Protein AF-A0A841Z607-F1 (afdb_monomer_lite)

Organism: NCBI:txid1006155

Radius of gyration: 18.03 Å; chains: 1; bounding box: 52×35×42 Å

Secondary structure (DSSP, 8-state):
-------SSHHHHHHHHHTT----PPPPPPHHHHHHHHHHHHHHT-EEEEPPP--TTPPPPPPEEEE-S-----

Sequence (74 aa):
MAKWGGLLLSEHTAHLEASKQSPVWQLVMEQEAIYQVLQEVSQHRAEFVIQRFKEEGQKPDSFIEGRVVGVEAN

Structure (mmCIF, N/CA/C/O backbone):
data_AF-A0A841Z607-F1
#
_entry.id   AF-A0A841Z607-F1
#
loop_
_atom_site.group_PDB
_atom_site.id
_atom_site.type_symbol
_atom_site.label_atom_id
_atom_site.label_alt_id
_atom_site.label_comp_id
_atom_site.label_asym_id
_atom_site.label_entity_id
_atom_site.label_seq_id
_atom_site.pdbx_PDB_ins_code
_atom_site.Cartn_x
_atom_site.Cartn_y
_atom_site.Cartn_z
_atom_site.occupancy
_atom_site.B_iso_or_equiv
_atom_site.auth_seq_id
_atom_site.auth_comp_id
_atom_site.auth_asym_id
_atom_site.auth_atom_id
_atom_site.pdbx_PDB_model_num
ATOM 1 N N . MET A 1 1 ? -34.831 -14.848 31.199 1.00 34.53 1 MET A N 1
ATOM 2 C CA . MET A 1 1 ? -33.540 -15.476 30.850 1.00 34.53 1 MET A CA 1
ATOM 3 C C . MET A 1 1 ? -33.313 -15.343 29.350 1.00 34.53 1 MET A C 1
ATOM 5 O O . MET A 1 1 ? -34.267 -15.510 28.607 1.00 34.53 1 MET A O 1
ATOM 9 N N . ALA A 1 2 ? -32.065 -15.022 28.984 1.00 42.53 2 ALA A N 1
ATOM 10 C CA . ALA A 1 2 ? -31.422 -15.046 27.661 1.00 42.53 2 ALA A CA 1
ATOM 11 C C . ALA A 1 2 ? -31.925 -14.097 26.543 1.00 42.53 2 ALA A C 1
ATOM 13 O O . ALA A 1 2 ? -32.724 -14.458 25.686 1.00 42.53 2 ALA A O 1
ATOM 14 N N . LYS A 1 3 ? -31.331 -12.891 26.532 1.00 47.22 3 LYS A N 1
ATOM 15 C CA . LYS A 1 3 ? -31.138 -12.014 25.364 1.00 47.22 3 LYS A CA 1
ATOM 16 C C . LYS A 1 3 ? -30.263 -12.726 24.318 1.00 47.22 3 LYS A C 1
ATOM 18 O O . LYS A 1 3 ? -29.120 -13.036 24.628 1.00 47.22 3 LYS A O 1
ATOM 23 N N . TRP A 1 4 ? -30.748 -12.877 23.088 1.00 40.88 4 TRP A N 1
ATOM 24 C CA . TRP A 1 4 ? -29.920 -13.170 21.909 1.00 40.88 4 TRP A CA 1
ATOM 25 C C . TRP A 1 4 ? -30.217 -12.128 20.832 1.00 40.88 4 TRP A C 1
ATOM 27 O O . TRP A 1 4 ? -30.910 -12.381 19.853 1.00 40.88 4 TRP A O 1
ATOM 37 N N . GLY A 1 5 ? -29.760 -10.902 21.087 1.00 50.12 5 GLY A N 1
ATOM 38 C CA . GLY A 1 5 ? -29.773 -9.803 20.132 1.00 50.12 5 GLY A CA 1
ATOM 39 C C . GLY A 1 5 ? -28.339 -9.449 19.764 1.00 50.12 5 GLY A C 1
ATOM 40 O O . GLY A 1 5 ? -27.598 -8.994 20.629 1.00 50.12 5 GLY A O 1
ATOM 41 N N . GLY A 1 6 ? -27.995 -9.648 18.491 1.00 51.19 6 GLY A N 1
ATOM 42 C CA . GLY A 1 6 ? -26.795 -9.115 17.84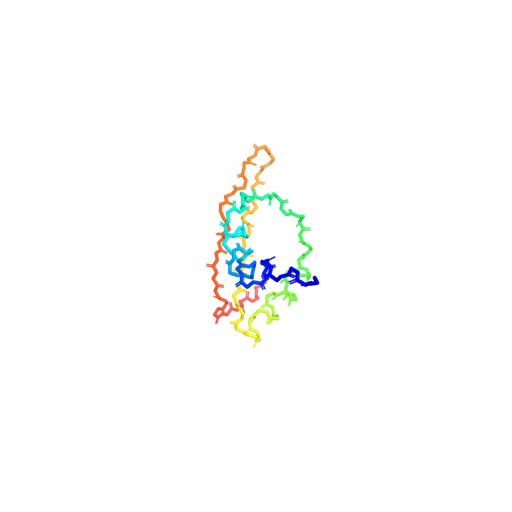7 1.00 51.19 6 GLY A CA 1
ATOM 43 C C . GLY A 1 6 ? -25.557 -9.990 17.992 1.00 51.19 6 GLY A C 1
ATOM 44 O O . GLY A 1 6 ? -24.890 -9.900 19.008 1.00 51.19 6 GLY A O 1
ATOM 45 N N . LEU A 1 7 ? -25.240 -10.803 16.976 1.00 53.22 7 LEU A N 1
ATOM 46 C CA . LEU A 1 7 ? -23.895 -11.386 16.797 1.00 53.22 7 LEU A CA 1
ATOM 47 C C . LEU A 1 7 ? -23.657 -12.025 15.408 1.00 53.22 7 LEU A C 1
ATOM 49 O O . LEU A 1 7 ? -22.771 -12.853 15.272 1.00 53.22 7 LEU A O 1
ATOM 53 N N . LEU A 1 8 ? -24.423 -11.665 14.366 1.00 49.38 8 LEU A N 1
ATOM 54 C CA . LEU A 1 8 ? -24.234 -12.231 13.010 1.00 49.38 8 LEU A CA 1
ATOM 55 C C . LEU A 1 8 ? -24.034 -11.187 11.897 1.00 49.38 8 LEU A C 1
ATOM 57 O O . LEU A 1 8 ? -23.879 -11.553 10.740 1.00 49.38 8 LEU A O 1
ATOM 61 N N . LEU A 1 9 ? -24.012 -9.888 12.222 1.00 50.19 9 LEU A N 1
ATOM 62 C CA . LEU A 1 9 ? -23.789 -8.809 11.240 1.00 50.19 9 LEU A CA 1
ATOM 63 C C . LEU A 1 9 ? -22.425 -8.111 11.377 1.00 50.19 9 LEU A C 1
ATOM 65 O O . LEU A 1 9 ? -22.096 -7.245 10.567 1.00 50.19 9 LEU A O 1
ATOM 69 N N . SER A 1 10 ? -21.625 -8.477 12.379 1.00 55.31 10 SER A N 1
ATOM 70 C CA . SER A 1 10 ? -20.398 -7.746 12.716 1.00 55.31 10 SER A CA 1
ATOM 71 C C . SER A 1 10 ? -19.209 -8.084 11.811 1.00 55.31 10 SER A C 1
ATOM 73 O O . SER A 1 10 ? -18.394 -7.207 11.555 1.00 55.31 10 SER A O 1
ATOM 75 N N . GLU A 1 11 ? -19.119 -9.301 11.264 1.00 51.50 11 GLU A N 1
ATOM 76 C CA . GLU A 1 11 ? -17.966 -9.697 10.432 1.00 51.50 11 GLU A CA 1
ATOM 77 C C . GLU A 1 11 ? -18.011 -9.083 9.025 1.00 51.50 11 GLU A C 1
ATOM 79 O O . GLU A 1 11 ? -17.006 -8.574 8.535 1.00 51.50 11 GLU A O 1
ATOM 84 N N . HIS A 1 12 ? -19.190 -9.024 8.396 1.00 50.75 12 HIS A N 1
ATOM 85 C CA . HIS A 1 12 ? -19.341 -8.376 7.086 1.00 50.75 12 HIS A CA 1
ATOM 86 C C . HIS A 1 12 ? -19.223 -6.844 7.165 1.00 50.75 12 HIS A C 1
ATOM 88 O O . HIS A 1 12 ? -18.743 -6.212 6.225 1.00 50.75 12 HIS A O 1
ATOM 94 N N . THR A 1 13 ? -19.633 -6.241 8.286 1.00 49.25 13 THR A N 1
ATOM 95 C CA . THR A 1 13 ? -19.549 -4.784 8.488 1.00 49.25 13 THR A CA 1
ATOM 96 C C . THR A 1 13 ? -18.115 -4.340 8.782 1.00 49.25 13 THR A C 1
ATOM 98 O O . THR A 1 13 ? -17.669 -3.343 8.220 1.00 49.25 13 THR A O 1
ATOM 101 N N . ALA A 1 14 ? -17.350 -5.121 9.555 1.00 50.53 14 ALA A N 1
ATOM 102 C CA . ALA A 1 14 ? -15.940 -4.838 9.826 1.00 50.53 14 ALA A CA 1
ATOM 103 C C . ALA A 1 14 ? -15.088 -4.803 8.543 1.00 50.53 14 ALA A C 1
ATOM 105 O O . ALA A 1 14 ? -14.208 -3.953 8.407 1.00 50.53 14 ALA A O 1
ATOM 106 N N . HIS A 1 15 ? -15.393 -5.670 7.571 1.00 47.75 15 HIS A N 1
ATOM 107 C CA . HIS A 1 15 ? -14.698 -5.683 6.281 1.00 47.75 15 HIS A CA 1
ATOM 108 C C . HIS A 1 15 ? -14.980 -4.413 5.455 1.00 47.75 15 HIS A C 1
ATOM 110 O O . HIS A 1 15 ? -14.077 -3.882 4.818 1.00 47.75 15 HIS A O 1
ATOM 116 N N . LEU A 1 16 ? -16.211 -3.884 5.516 1.00 47.69 16 LEU A N 1
ATOM 117 C CA . LEU A 1 16 ? -16.615 -2.645 4.833 1.00 47.69 16 LEU A CA 1
ATOM 118 C C . LEU A 1 16 ? -16.092 -1.372 5.517 1.00 47.69 16 LEU A C 1
ATOM 120 O O . LEU A 1 16 ? -15.857 -0.368 4.843 1.00 47.69 16 LEU A O 1
ATOM 124 N N . GLU A 1 17 ? -15.928 -1.382 6.841 1.00 47.75 17 GLU A N 1
ATOM 125 C CA . GLU A 1 17 ? -15.343 -0.255 7.579 1.00 47.75 17 GLU A CA 1
ATOM 126 C C . GLU A 1 17 ? -13.830 -0.137 7.354 1.00 47.75 17 GLU A C 1
ATOM 128 O O . GLU A 1 17 ? -13.324 0.981 7.248 1.00 47.75 17 GLU A O 1
ATOM 133 N N . ALA A 1 18 ? -13.121 -1.258 7.176 1.00 51.28 18 ALA A N 1
ATOM 134 C CA . ALA A 1 18 ? -11.714 -1.254 6.772 1.00 51.28 18 ALA A CA 1
ATOM 135 C C . ALA A 1 18 ? -11.514 -0.575 5.403 1.00 51.28 18 ALA A C 1
ATOM 137 O O . ALA A 1 18 ? -10.607 0.240 5.243 1.00 51.28 18 ALA A O 1
ATOM 138 N N . SER A 1 19 ? -12.425 -0.803 4.448 1.00 51.78 19 SER A N 1
ATOM 139 C CA . SER A 1 19 ? -12.393 -0.179 3.114 1.00 51.78 19 SER A CA 1
ATOM 140 C C . SER A 1 19 ? -12.662 1.334 3.111 1.00 51.78 19 SER A C 1
ATOM 142 O O . SER A 1 19 ? -12.492 1.985 2.082 1.00 51.78 19 SER A O 1
ATOM 144 N N . LYS A 1 20 ? -13.115 1.914 4.232 1.00 53.00 20 LYS A N 1
ATOM 145 C CA . LYS A 1 20 ? -13.395 3.356 4.370 1.00 53.00 20 LYS A CA 1
ATOM 146 C C . LYS A 1 20 ? -12.341 4.109 5.174 1.00 53.00 20 LYS A C 1
ATOM 148 O O . LYS A 1 20 ? -12.517 5.304 5.424 1.00 53.00 20 LYS A O 1
ATOM 153 N N . GLN A 1 21 ? -11.266 3.451 5.599 1.00 61.75 21 GLN A N 1
ATOM 154 C CA . GLN A 1 21 ? -10.196 4.146 6.297 1.00 61.75 21 GLN A CA 1
ATOM 155 C C . GLN A 1 21 ? -9.468 5.061 5.315 1.00 61.75 21 GLN A C 1
ATOM 157 O O . GLN A 1 21 ? -8.831 4.609 4.365 1.00 61.75 21 GLN A O 1
ATOM 162 N N . SER A 1 22 ? -9.583 6.371 5.544 1.00 67.50 22 SER A N 1
ATOM 163 C CA . SER A 1 22 ? -8.748 7.355 4.864 1.00 67.50 22 SER A CA 1
ATOM 164 C C . SER A 1 22 ? -7.287 6.930 5.012 1.00 67.50 22 SER A C 1
ATOM 166 O O . SER A 1 22 ? -6.871 6.635 6.137 1.00 67.50 22 SER A O 1
ATOM 168 N N . PRO A 1 23 ? -6.507 6.889 3.920 1.00 73.56 23 PRO A N 1
ATOM 169 C CA . PRO A 1 23 ? -5.121 6.471 3.994 1.00 73.56 23 PRO A CA 1
ATOM 170 C C . PRO A 1 23 ? -4.385 7.360 5.000 1.00 73.56 23 PRO A C 1
ATOM 172 O O . PRO A 1 23 ? -4.463 8.588 4.952 1.00 73.56 23 PRO A O 1
ATOM 175 N N . VAL A 1 24 ? -3.708 6.723 5.949 1.00 81.94 24 VAL A N 1
ATOM 176 C CA . VAL A 1 24 ? -2.808 7.369 6.908 1.00 81.94 24 VAL A CA 1
ATOM 177 C C . VAL A 1 24 ? -1.377 7.027 6.523 1.00 81.94 24 VAL A C 1
ATOM 179 O O . VAL A 1 24 ? -1.121 5.934 6.007 1.00 81.94 24 VAL A O 1
ATOM 182 N N . TRP A 1 25 ? -0.452 7.965 6.733 1.00 83.75 25 TRP A N 1
ATOM 183 C CA . TRP A 1 25 ? 0.967 7.727 6.475 1.00 83.75 25 TRP A CA 1
ATOM 184 C C . TRP A 1 25 ? 1.448 6.522 7.281 1.00 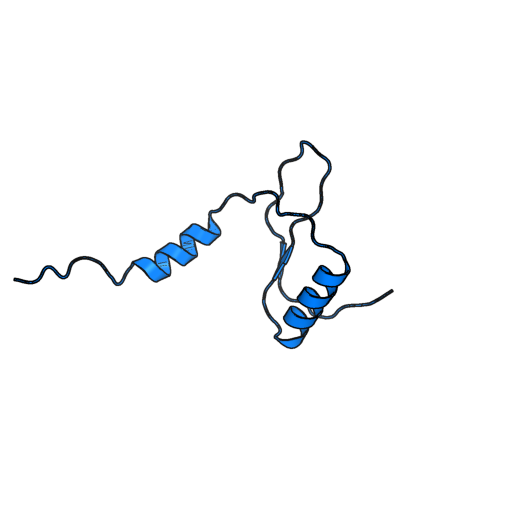83.75 25 TRP A C 1
ATOM 186 O O . TRP A 1 25 ? 1.321 6.496 8.505 1.00 83.75 25 TRP A O 1
ATOM 196 N N . GLN A 1 26 ? 1.959 5.520 6.574 1.00 83.31 26 GLN A N 1
ATOM 197 C CA . GLN A 1 26 ? 2.596 4.364 7.184 1.00 83.31 26 GLN A CA 1
ATOM 198 C C . GLN A 1 26 ? 4.050 4.697 7.515 1.00 83.31 26 GLN A C 1
ATOM 200 O O . GLN A 1 26 ? 4.663 5.572 6.899 1.00 83.31 26 GLN A O 1
ATOM 205 N N . LEU A 1 27 ? 4.603 3.993 8.502 1.00 82.31 27 LEU A N 1
ATOM 206 C CA . LEU A 1 27 ? 6.026 4.090 8.804 1.00 82.31 27 LEU A CA 1
ATOM 207 C C . LEU A 1 27 ? 6.841 3.603 7.603 1.00 82.31 27 LEU A C 1
ATOM 209 O O . LEU A 1 27 ? 6.473 2.631 6.942 1.00 82.31 27 LEU A O 1
ATOM 213 N N . VAL A 1 28 ? 7.956 4.283 7.340 1.00 82.94 28 VAL A N 1
ATOM 214 C CA . VAL A 1 28 ? 8.895 3.863 6.300 1.00 82.94 28 VAL A CA 1
ATOM 215 C C . VAL A 1 28 ? 9.461 2.501 6.687 1.00 82.94 28 VAL A C 1
ATOM 217 O O . VAL A 1 28 ? 9.944 2.314 7.803 1.00 82.94 28 VAL A O 1
ATOM 220 N N . MET A 1 29 ? 9.368 1.551 5.762 1.00 85.31 29 MET A N 1
ATOM 221 C CA . MET A 1 29 ? 9.966 0.232 5.910 1.00 85.31 29 MET A CA 1
ATOM 222 C C . MET A 1 29 ? 11.385 0.234 5.352 1.00 85.31 29 MET A C 1
ATOM 224 O O . MET A 1 29 ? 11.640 0.796 4.286 1.00 85.31 29 MET A O 1
ATOM 228 N N . GLU A 1 30 ? 12.286 -0.453 6.047 1.00 89.25 30 GLU A N 1
ATOM 229 C CA . GLU A 1 30 ? 13.633 -0.717 5.552 1.00 89.25 30 GLU A CA 1
ATOM 230 C C . GLU A 1 30 ? 13.585 -1.582 4.286 1.00 89.25 30 GLU A C 1
ATOM 232 O O . GLU A 1 30 ? 12.724 -2.455 4.135 1.00 89.25 30 GLU A O 1
ATOM 237 N N . GLN A 1 31 ? 14.550 -1.382 3.388 1.00 86.19 31 GLN A N 1
ATOM 238 C CA . GLN A 1 31 ? 14.592 -2.074 2.099 1.00 86.19 31 GLN A CA 1
ATOM 239 C C . GLN A 1 31 ? 14.610 -3.606 2.249 1.00 86.19 31 GLN A C 1
ATOM 241 O O . GLN A 1 31 ? 13.939 -4.312 1.497 1.00 86.19 31 GLN A O 1
ATOM 246 N N . GLU A 1 32 ? 15.324 -4.124 3.250 1.00 86.81 32 GLU A N 1
ATOM 247 C CA . GLU A 1 32 ? 15.394 -5.561 3.543 1.00 86.81 32 GLU A CA 1
ATOM 248 C C . GLU A 1 32 ?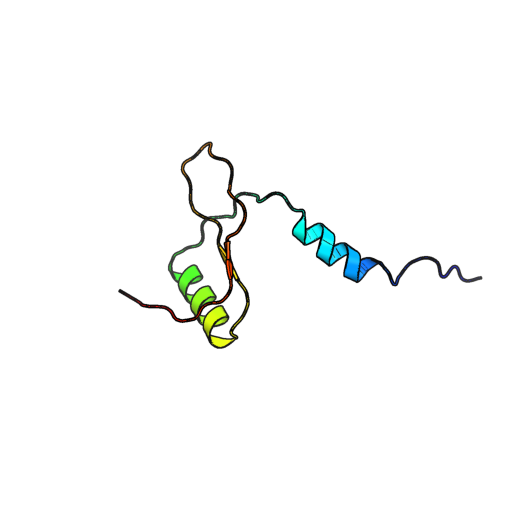 14.020 -6.143 3.917 1.00 86.81 32 GLU A C 1
ATOM 250 O O . GLU A 1 32 ? 13.626 -7.197 3.416 1.00 86.81 32 GLU A O 1
ATOM 255 N N . ALA A 1 33 ? 13.243 -5.412 4.723 1.00 86.69 33 ALA A N 1
ATOM 256 C CA . ALA A 1 33 ? 11.890 -5.807 5.106 1.00 86.69 33 ALA A CA 1
ATOM 257 C C . ALA A 1 33 ? 10.923 -5.754 3.911 1.00 86.69 33 ALA A C 1
ATOM 259 O O . ALA A 1 33 ? 10.065 -6.625 3.770 1.00 86.69 33 ALA A O 1
ATOM 260 N N . ILE A 1 34 ? 11.085 -4.771 3.016 1.00 86.88 34 ILE A N 1
ATOM 261 C CA . ILE A 1 34 ? 10.298 -4.681 1.778 1.00 86.88 34 ILE A CA 1
ATOM 262 C C . ILE A 1 34 ? 10.529 -5.923 0.911 1.00 86.88 34 ILE A C 1
ATOM 264 O O . ILE A 1 34 ? 9.565 -6.524 0.440 1.00 86.88 34 ILE A O 1
ATOM 268 N N . TYR A 1 35 ? 11.782 -6.351 0.732 1.00 86.88 35 TYR A N 1
ATOM 269 C CA . TYR A 1 35 ? 12.081 -7.552 -0.051 1.00 86.88 35 TYR A CA 1
ATOM 270 C C . TYR A 1 35 ? 11.474 -8.819 0.554 1.00 86.88 35 TYR A C 1
ATOM 272 O O . TYR A 1 35 ? 10.920 -9.629 -0.189 1.00 86.88 35 TYR A O 1
ATOM 280 N N . GLN A 1 36 ? 11.521 -8.977 1.880 1.00 87.25 36 GLN A N 1
ATOM 281 C CA . GLN A 1 36 ? 10.895 -10.119 2.554 1.00 87.25 36 GLN A CA 1
ATOM 282 C C . GLN A 1 36 ? 9.382 -10.164 2.313 1.00 87.25 36 GLN A C 1
ATOM 284 O O . GLN A 1 36 ? 8.856 -11.211 1.936 1.00 87.25 36 GLN A O 1
ATOM 289 N N . VAL A 1 37 ? 8.695 -9.024 2.443 1.00 87.31 37 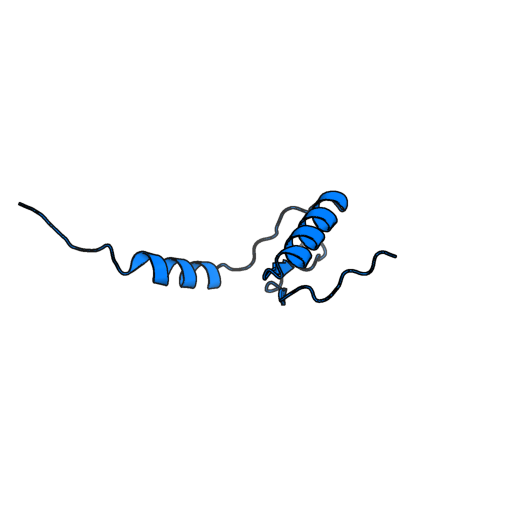VAL A N 1
ATOM 290 C CA . VAL A 1 37 ? 7.253 -8.934 2.171 1.00 87.31 37 VAL A CA 1
ATOM 291 C C . VAL A 1 37 ? 6.948 -9.232 0.705 1.00 87.31 37 VAL A C 1
ATOM 293 O O . VAL A 1 37 ? 6.053 -10.019 0.416 1.00 87.31 37 VAL A O 1
ATOM 296 N N . LEU A 1 38 ? 7.700 -8.661 -0.239 1.00 86.12 38 LEU A N 1
ATOM 297 C CA . LEU A 1 38 ? 7.492 -8.926 -1.667 1.00 86.12 38 LEU A CA 1
ATOM 298 C C . LEU A 1 38 ? 7.718 -10.400 -2.019 1.00 86.12 38 LEU A C 1
ATOM 300 O O . LEU A 1 38 ? 6.976 -10.959 -2.831 1.00 86.12 38 LEU A O 1
ATOM 304 N N . GLN A 1 39 ? 8.710 -11.044 -1.402 1.00 85.56 39 GLN A N 1
ATOM 305 C CA . GLN A 1 39 ? 8.955 -12.470 -1.569 1.00 85.56 39 GLN A CA 1
ATOM 306 C C . GLN A 1 39 ? 7.786 -13.302 -1.029 1.00 85.56 39 GLN A C 1
ATOM 308 O O . GLN A 1 39 ? 7.303 -14.185 -1.738 1.00 85.56 39 GLN A O 1
ATOM 313 N N . GLU A 1 40 ? 7.303 -13.010 0.178 1.00 86.44 40 GLU A N 1
ATOM 314 C CA . GLU A 1 40 ? 6.164 -13.704 0.788 1.00 86.44 40 GLU A CA 1
ATOM 315 C C . GLU A 1 40 ? 4.890 -13.533 -0.057 1.00 86.44 40 GLU A C 1
ATOM 317 O O . GLU A 1 40 ? 4.256 -14.514 -0.455 1.00 86.44 40 GLU A O 1
ATOM 322 N N . VAL A 1 41 ? 4.569 -12.297 -0.446 1.00 87.56 41 VAL A N 1
ATOM 323 C CA . VAL A 1 41 ? 3.415 -11.977 -1.299 1.00 87.56 41 VAL A CA 1
ATOM 324 C C . VAL A 1 41 ? 3.497 -12.709 -2.640 1.00 87.56 41 VAL A C 1
ATOM 326 O O . VAL A 1 41 ? 2.494 -13.255 -3.107 1.00 87.56 41 VAL A O 1
ATOM 329 N N . SER A 1 42 ? 4.683 -12.770 -3.251 1.00 85.19 42 SER A N 1
ATOM 330 C CA . SER A 1 42 ? 4.910 -13.487 -4.509 1.00 85.19 42 SER A CA 1
ATOM 331 C C . SER A 1 42 ? 4.715 -15.002 -4.352 1.00 85.19 42 SER A C 1
ATOM 333 O O . SER A 1 42 ? 3.991 -15.619 -5.139 1.00 85.19 42 SER A O 1
ATOM 335 N N . GLN A 1 43 ? 5.282 -15.606 -3.300 1.00 85.75 43 GLN A N 1
ATOM 336 C CA . GLN A 1 43 ? 5.158 -17.042 -3.015 1.00 85.75 43 GLN A CA 1
ATOM 337 C C . GLN A 1 43 ? 3.706 -17.461 -2.767 1.00 85.75 43 GLN A C 1
ATOM 339 O O . GLN A 1 43 ? 3.248 -18.477 -3.295 1.00 85.75 43 GLN A O 1
ATOM 344 N N . HIS A 1 44 ? 2.964 -16.659 -2.006 1.00 85.12 44 HIS A N 1
ATOM 345 C CA . HIS A 1 44 ? 1.577 -16.949 -1.650 1.00 85.12 44 HIS A CA 1
ATOM 346 C C . HIS A 1 44 ? 0.563 -16.410 -2.665 1.00 85.12 44 HIS A C 1
ATOM 348 O O . HIS A 1 44 ? -0.639 -16.627 -2.508 1.00 85.12 44 HIS A O 1
ATOM 354 N N . ARG A 1 45 ? 1.031 -15.737 -3.728 1.00 81.12 45 ARG A N 1
ATOM 355 C CA . ARG A 1 45 ? 0.202 -15.022 -4.715 1.00 81.12 45 ARG A CA 1
ATOM 356 C C . ARG A 1 45 ? -0.841 -14.114 -4.056 1.00 81.12 45 ARG A C 1
ATOM 358 O O . ARG A 1 45 ? -1.959 -13.993 -4.580 1.00 81.12 45 ARG A O 1
ATOM 365 N N . ALA A 1 46 ? -0.465 -13.539 -2.917 1.00 81.56 46 ALA A N 1
ATOM 366 C CA . ALA A 1 46 ? -1.326 -12.746 -2.063 1.00 81.56 46 ALA A CA 1
ATOM 367 C C . ALA A 1 46 ? -1.625 -11.387 -2.702 1.00 81.56 46 ALA A C 1
ATOM 369 O O . ALA A 1 46 ? -0.901 -10.904 -3.580 1.00 81.56 46 ALA A O 1
ATOM 370 N N . GLU A 1 47 ? -2.722 -10.786 -2.264 1.00 85.50 47 GLU A N 1
ATOM 371 C CA . GLU A 1 47 ? -3.002 -9.383 -2.535 1.00 85.50 47 GLU A CA 1
ATOM 372 C C . GLU A 1 47 ? -2.153 -8.522 -1.606 1.00 85.50 47 GLU A C 1
ATOM 374 O O . GLU A 1 47 ? -1.911 -8.875 -0.450 1.00 85.50 47 GLU A O 1
ATOM 379 N N . PHE A 1 48 ? -1.672 -7.401 -2.126 1.00 85.56 48 PHE A N 1
ATOM 380 C CA . PHE A 1 48 ? -0.888 -6.450 -1.358 1.00 85.56 48 PHE A CA 1
ATOM 381 C C . PHE A 1 48 ? -1.272 -5.028 -1.728 1.00 85.56 48 PHE A C 1
ATOM 383 O O . PHE A 1 48 ? -1.851 -4.765 -2.787 1.00 85.56 48 PHE A O 1
ATOM 390 N N . VAL A 1 49 ? -0.930 -4.115 -0.827 1.00 87.50 49 VAL A N 1
ATOM 391 C CA . VAL A 1 49 ? -1.214 -2.695 -0.971 1.00 87.50 49 VAL A CA 1
ATOM 392 C C . VAL A 1 49 ? 0.076 -1.898 -0.856 1.00 87.50 49 VAL A C 1
ATOM 394 O O . VAL A 1 49 ? 0.909 -2.171 0.006 1.00 87.50 49 VAL A O 1
ATOM 397 N N . ILE A 1 50 ? 0.252 -0.908 -1.728 1.00 86.44 50 ILE A N 1
ATOM 398 C CA . ILE A 1 50 ? 1.408 -0.008 -1.713 1.00 86.44 50 ILE A CA 1
ATOM 399 C C . ILE A 1 50 ? 0.928 1.407 -1.419 1.00 86.44 50 ILE A C 1
ATOM 401 O O . ILE A 1 50 ? 0.009 1.913 -2.065 1.00 86.44 50 ILE A O 1
ATOM 405 N N . GLN A 1 51 ? 1.601 2.076 -0.486 1.00 89.06 51 GLN A N 1
ATOM 406 C CA . GLN A 1 51 ? 1.501 3.521 -0.326 1.00 89.06 51 GLN A CA 1
ATOM 407 C C . GLN A 1 51 ? 2.676 4.188 -1.038 1.00 89.06 51 GLN A C 1
ATOM 409 O O . GLN A 1 51 ? 3.837 3.884 -0.767 1.00 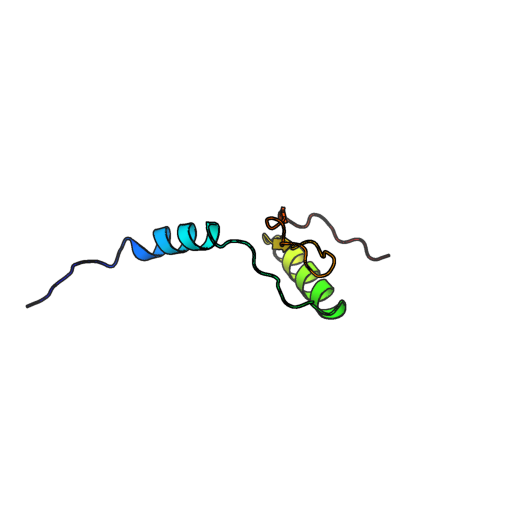89.06 51 GLN A O 1
ATOM 414 N N . ARG A 1 52 ? 2.383 5.109 -1.958 1.00 86.06 52 ARG A N 1
ATOM 415 C CA . ARG A 1 52 ? 3.427 5.856 -2.658 1.00 86.06 52 ARG A CA 1
ATOM 416 C C . ARG A 1 52 ? 4.075 6.862 -1.709 1.00 86.06 52 ARG A C 1
ATOM 418 O O . ARG A 1 52 ? 3.376 7.660 -1.086 1.00 86.06 52 ARG A O 1
ATOM 425 N N . PHE A 1 53 ? 5.404 6.853 -1.651 1.00 85.19 53 PHE A N 1
ATOM 426 C CA . PHE A 1 53 ? 6.161 7.879 -0.940 1.00 85.19 53 PHE A CA 1
ATOM 427 C C . PHE A 1 53 ? 5.900 9.264 -1.553 1.00 85.19 53 PHE A C 1
ATOM 429 O O . PHE A 1 53 ? 5.891 9.412 -2.780 1.00 85.19 53 PHE A O 1
ATOM 436 N N . LYS A 1 54 ? 5.709 10.273 -0.700 1.00 83.94 54 LYS A N 1
ATOM 437 C CA . LYS A 1 54 ? 5.607 11.684 -1.087 1.00 83.94 54 LYS A CA 1
ATOM 438 C C . LYS A 1 54 ? 6.412 12.560 -0.136 1.00 83.94 54 LYS A C 1
ATOM 440 O O . LYS A 1 54 ? 6.746 12.142 0.967 1.00 83.94 54 LYS A O 1
ATOM 445 N N . GLU A 1 55 ? 6.683 13.783 -0.579 1.00 85.12 55 GLU A N 1
ATOM 446 C CA . GLU A 1 55 ? 7.365 14.798 0.222 1.00 85.12 55 GLU A CA 1
ATOM 447 C C . GLU A 1 55 ? 6.532 15.232 1.439 1.00 85.12 55 GLU A C 1
ATOM 449 O O . GLU A 1 55 ? 5.301 15.103 1.466 1.00 85.12 55 GLU A O 1
ATOM 454 N N . GLU A 1 56 ? 7.222 15.783 2.438 1.00 79.69 56 GLU A N 1
ATOM 455 C CA . GLU A 1 56 ? 6.622 16.261 3.681 1.00 79.69 56 GLU A CA 1
ATOM 456 C C . GLU A 1 56 ? 5.538 17.323 3.418 1.00 79.69 56 GLU A C 1
ATOM 458 O O . GLU A 1 56 ? 5.677 18.201 2.568 1.00 79.69 56 GLU A O 1
ATOM 463 N N . GLY A 1 57 ? 4.419 17.224 4.140 1.00 81.19 57 GLY A N 1
ATOM 464 C CA . GLY A 1 57 ? 3.273 18.128 3.997 1.00 81.19 57 GLY A CA 1
ATOM 465 C C . GLY A 1 57 ? 2.240 17.703 2.947 1.00 81.19 57 GLY A C 1
ATOM 466 O O . GLY A 1 57 ? 1.147 18.273 2.907 1.00 81.19 57 GLY A O 1
ATOM 467 N N . GLN A 1 58 ? 2.518 16.675 2.138 1.00 85.62 58 GLN A N 1
ATOM 468 C CA . GLN A 1 58 ? 1.526 16.110 1.223 1.00 85.62 58 GLN A CA 1
ATOM 469 C C . GLN A 1 58 ? 0.602 15.105 1.930 1.00 85.62 58 GLN A C 1
ATOM 471 O O . GLN A 1 58 ? 0.975 14.437 2.897 1.00 85.62 58 GLN A O 1
ATOM 476 N N . LYS A 1 59 ? -0.635 14.984 1.433 1.00 84.94 59 LYS A N 1
ATOM 477 C CA . LYS A 1 59 ? -1.573 13.945 1.880 1.00 84.94 59 LYS A CA 1
ATOM 478 C C . LYS A 1 59 ? -1.281 12.625 1.157 1.00 84.94 59 LYS A C 1
ATOM 480 O O . LYS A 1 59 ? -0.960 12.663 -0.041 1.00 84.94 59 LYS A O 1
ATOM 485 N N . PRO A 1 60 ? -1.410 11.478 1.847 1.00 85.88 60 PRO A N 1
ATOM 486 C CA . PRO A 1 60 ? -1.246 10.185 1.204 1.00 85.88 60 PRO A CA 1
ATOM 487 C C . PRO A 1 60 ? -2.336 10.003 0.145 1.00 85.88 60 PRO A C 1
ATOM 489 O O . PRO A 1 60 ? -3.487 10.399 0.345 1.00 85.88 60 PRO A O 1
ATOM 492 N N . ASP A 1 61 ? -1.955 9.432 -0.996 1.00 85.94 61 ASP A N 1
ATOM 493 C CA . ASP A 1 61 ? -2.936 8.959 -1.971 1.00 85.94 61 ASP A CA 1
ATOM 494 C C . ASP A 1 61 ? -3.632 7.700 -1.448 1.00 85.94 61 ASP A C 1
ATOM 496 O O . ASP A 1 61 ? -3.205 7.084 -0.465 1.00 85.94 61 ASP A O 1
ATOM 500 N N . SER A 1 62 ? -4.694 7.298 -2.142 1.00 84.12 62 SER A N 1
ATOM 501 C CA . SER A 1 62 ? -5.259 5.962 -1.995 1.00 84.12 62 SER A CA 1
ATOM 502 C C . SER A 1 62 ? -4.185 4.897 -2.215 1.00 84.12 62 SER A C 1
ATOM 504 O O . SER A 1 62 ? -3.258 5.076 -3.012 1.00 84.12 62 SER A O 1
ATOM 506 N N . PHE A 1 63 ? -4.319 3.785 -1.500 1.00 86.38 63 PHE A N 1
ATOM 507 C CA . PHE A 1 63 ? -3.436 2.645 -1.684 1.00 86.38 63 PHE A CA 1
ATOM 508 C C . PHE A 1 63 ? -3.535 2.109 -3.114 1.00 86.38 63 PHE A C 1
ATOM 510 O O . PHE A 1 63 ? -4.605 2.098 -3.720 1.00 86.38 63 PHE A O 1
ATOM 517 N N . ILE A 1 64 ? -2.401 1.664 -3.649 1.00 85.25 64 ILE A N 1
ATOM 518 C CA . ILE A 1 64 ? -2.358 0.900 -4.893 1.00 85.25 64 ILE A CA 1
ATOM 519 C C . ILE A 1 64 ? -2.538 -0.563 -4.507 1.00 85.25 64 ILE A C 1
ATOM 521 O O . ILE A 1 64 ? -1.663 -1.130 -3.858 1.00 85.25 64 ILE A O 1
ATOM 525 N N . GLU A 1 65 ? -3.663 -1.152 -4.891 1.00 88.12 65 GLU A N 1
ATOM 526 C CA . GLU A 1 65 ? -4.020 -2.537 -4.582 1.00 88.12 65 GLU A CA 1
ATOM 527 C C . GLU A 1 65 ? -3.718 -3.434 -5.787 1.00 88.12 65 GLU A C 1
ATOM 529 O O . GLU A 1 65 ? -4.006 -3.074 -6.933 1.00 88.12 65 GLU A O 1
ATOM 534 N N . GLY A 1 66 ? -3.124 -4.604 -5.558 1.00 86.25 66 GLY A N 1
ATOM 535 C CA . GLY A 1 66 ? -2.816 -5.514 -6.655 1.00 86.25 66 GLY A CA 1
ATOM 536 C C . GLY A 1 66 ? -2.196 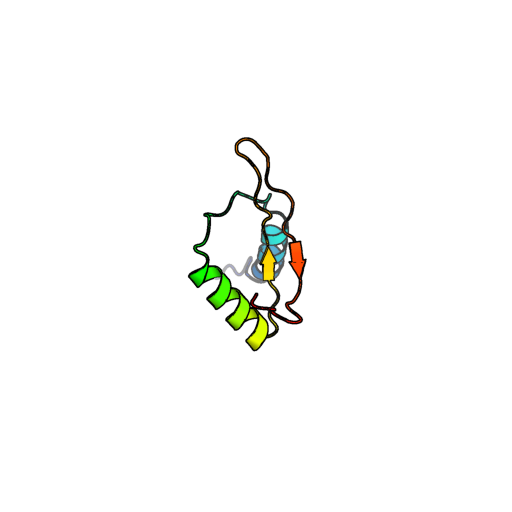-6.839 -6.236 1.00 86.25 66 GLY A C 1
ATOM 537 O O . GLY A 1 66 ? -2.190 -7.219 -5.067 1.00 86.25 66 GLY A O 1
ATOM 538 N N . ARG A 1 67 ? -1.665 -7.556 -7.232 1.00 84.44 67 ARG A N 1
ATOM 539 C CA . ARG A 1 67 ? -0.964 -8.838 -7.068 1.00 84.44 67 ARG A CA 1
ATOM 540 C C . ARG A 1 67 ? 0.391 -8.788 -7.757 1.00 84.44 67 ARG A C 1
ATOM 542 O O . ARG A 1 67 ? 0.504 -8.284 -8.873 1.00 84.44 67 ARG A O 1
ATOM 549 N N . VAL A 1 68 ? 1.407 -9.341 -7.102 1.00 84.06 68 VAL A N 1
ATOM 550 C CA . VAL A 1 68 ? 2.753 -9.448 -7.674 1.00 84.06 68 VAL A CA 1
ATOM 551 C C . VAL A 1 68 ? 2.757 -10.542 -8.742 1.00 84.06 68 VAL A C 1
ATOM 553 O O . VAL A 1 68 ? 2.376 -11.681 -8.476 1.00 84.06 68 VAL A O 1
ATOM 556 N N . VAL A 1 69 ? 3.188 -10.195 -9.957 1.00 80.50 69 VAL A N 1
ATOM 557 C CA . VAL A 1 69 ? 3.364 -11.145 -11.077 1.00 80.50 69 VAL A CA 1
ATOM 558 C C . VAL A 1 69 ? 4.828 -11.545 -11.295 1.00 80.50 69 VAL A C 1
ATOM 560 O O . VAL A 1 69 ? 5.100 -12.537 -11.962 1.00 80.50 69 VAL A O 1
ATOM 563 N N . GLY A 1 70 ? 5.758 -10.795 -10.704 1.00 74.62 70 GLY A N 1
ATOM 564 C CA . GLY A 1 70 ? 7.199 -11.019 -10.742 1.00 74.62 70 GLY A CA 1
ATOM 565 C C . GLY A 1 70 ? 7.926 -9.914 -9.974 1.00 74.62 70 GLY A C 1
ATOM 566 O O . GLY A 1 70 ? 7.385 -8.821 -9.809 1.00 74.62 70 GLY A O 1
ATOM 567 N N . VAL A 1 71 ? 9.129 -10.210 -9.485 1.00 73.94 71 VAL A N 1
ATOM 568 C CA . VAL A 1 71 ? 10.031 -9.242 -8.843 1.00 73.94 71 VAL A CA 1
ATOM 569 C C . VAL A 1 71 ? 11.356 -9.307 -9.595 1.00 73.94 71 VAL A C 1
ATOM 571 O O . VAL A 1 71 ? 11.970 -10.371 -9.650 1.00 73.94 71 VAL A O 1
ATOM 574 N N . GLU A 1 72 ? 11.779 -8.196 -10.193 1.00 74.44 72 GLU A N 1
ATOM 575 C CA . GLU A 1 72 ? 13.078 -8.079 -10.862 1.00 74.44 72 GLU A CA 1
ATOM 576 C C . GLU A 1 72 ? 14.055 -7.385 -9.905 1.00 74.44 72 GLU A C 1
ATOM 578 O O . GLU A 1 72 ? 13.835 -6.240 -9.512 1.00 74.44 72 GLU A O 1
ATOM 583 N N . ALA A 1 73 ? 15.107 -8.094 -9.487 1.00 64.88 73 ALA A N 1
ATOM 584 C CA . ALA A 1 73 ? 16.204 -7.508 -8.721 1.00 64.88 73 ALA A CA 1
ATOM 585 C C . ALA A 1 73 ? 17.234 -6.943 -9.708 1.00 64.88 73 ALA A C 1
ATOM 587 O O . ALA A 1 73 ? 17.752 -7.694 -10.536 1.00 64.88 73 ALA A O 1
ATOM 588 N N . ASN A 1 74 ? 17.493 -5.637 -9.631 1.00 53.72 74 ASN A N 1
ATOM 589 C CA . ASN A 1 74 ? 18.522 -4.945 -10.411 1.00 53.72 74 ASN A CA 1
ATOM 590 C C . ASN A 1 74 ? 19.711 -4.595 -9.514 1.00 53.72 74 ASN A C 1
ATOM 592 O O . ASN A 1 74 ? 19.450 -4.214 -8.349 1.00 53.72 74 ASN A O 1
#

Foldseek 3Di:
DDDDPDDPCPPVVVVVVVVPDQDDDDDDDDPVVVVVVLVVQQVVQHKDWDWDDDDPPDGTDDTDIDTDPDDDDD

pLDDT: mean 73.49, std 16.34, range [34.53, 89.25]